Protein AF-A0A9E5RQX1-F1 (afdb_monomer)

Secondary structure (DSSP, 8-state):
-------HHHHHHHHHTTS-HHHHHHHHHHHHHHHHIIIIIIIIHHHHHHHT-HHHHHHHHHHHHHHHHHHHH-HHHHHHHHHHHHHHHHHHHHH--SHHHHHHHHHHHIIIIIHHHHHHHHHHT-

Mean predicted aligned error: 4.58 Å

Sequence (126 aa):
MQRLNLTGFEGGLSKLTLLPIWYLILAVVVGGTTEEILYRGYATERLSGFTGSYWSGSMLALIAFGLAHVPLWGWTPAFTTVISGSLLTLFYLWTGDLLPCIIAHIVTDGVGIIMPALQRRYSENR

Solvent-accessible surface area (backbone atoms only — not comparable to full-atom values): 6619 Å² total; per-residue (Å²): 139,81,79,84,78,60,65,25,51,66,48,42,50,61,58,56,44,73,51,58,67,72,56,51,52,50,47,28,50,52,46,26,43,50,50,40,46,48,36,59,66,40,36,15,56,55,37,12,68,74,68,76,30,67,67,60,9,37,50,53,25,47,51,53,55,24,58,69,34,30,76,55,29,23,66,71,55,15,51,53,49,34,54,57,48,48,54,46,48,54,50,30,74,72,67,73,49,61,65,66,44,26,54,53,41,24,51,53,43,37,57,72,52,47,47,59,27,49,53,50,56,56,63,75,72,107

pLDDT: mean 92.23, std 11.54, range [40.28, 98.81]

Structure (mmCIF, N/CA/C/O backbone):
data_AF-A0A9E5RQX1-F1
#
_entry.id   AF-A0A9E5RQX1-F1
#
loop_
_atom_site.group_PDB
_atom_site.id
_atom_site.type_symbol
_atom_site.label_atom_id
_atom_site.label_alt_id
_atom_site.label_comp_id
_atom_site.label_asym_id
_atom_site.label_entity_id
_atom_site.label_seq_id
_atom_site.pdbx_PDB_ins_code
_atom_site.Cartn_x
_atom_site.Cartn_y
_atom_site.Cartn_z
_atom_site.occupancy
_atom_site.B_iso_or_equiv
_atom_site.auth_seq_id
_atom_site.auth_comp_id
_atom_site.auth_asym_id
_atom_site.auth_atom_id
_atom_site.pdbx_PDB_model_num
ATOM 1 N N . MET A 1 1 ? 18.770 -22.685 -11.239 1.00 40.28 1 MET A N 1
ATOM 2 C CA . MET A 1 1 ? 18.006 -22.258 -10.043 1.00 40.28 1 MET A CA 1
ATOM 3 C C . MET A 1 1 ? 18.788 -21.156 -9.336 1.00 40.28 1 MET A C 1
ATOM 5 O O . MET A 1 1 ? 19.674 -21.445 -8.542 1.00 40.28 1 MET A O 1
ATOM 9 N N . GLN A 1 2 ? 18.550 -19.898 -9.715 1.00 50.59 2 GLN A N 1
ATOM 10 C CA . GLN A 1 2 ? 19.271 -18.736 -9.189 1.00 50.59 2 GLN A CA 1
ATOM 11 C C . GLN A 1 2 ? 18.576 -18.268 -7.906 1.00 50.59 2 GLN A C 1
ATOM 13 O O . GLN A 1 2 ? 17.386 -17.961 -7.916 1.00 50.59 2 GLN A O 1
ATOM 18 N N . ARG A 1 3 ? 19.315 -18.293 -6.793 1.00 43.22 3 ARG A N 1
ATOM 19 C CA . ARG A 1 3 ? 18.860 -17.870 -5.463 1.00 43.22 3 ARG A CA 1
ATOM 20 C C . ARG A 1 3 ? 18.303 -16.447 -5.551 1.00 43.22 3 ARG A C 1
ATOM 22 O O . ARG A 1 3 ? 18.952 -15.568 -6.114 1.00 43.22 3 ARG A O 1
ATOM 29 N N . LEU A 1 4 ? 17.100 -16.227 -5.030 1.00 50.19 4 LEU A N 1
ATOM 30 C CA . LEU A 1 4 ? 16.447 -14.920 -5.005 1.00 50.19 4 LEU A CA 1
ATOM 31 C C . LEU A 1 4 ? 17.207 -13.983 -4.039 1.00 50.19 4 LEU A C 1
ATOM 33 O O . LEU A 1 4 ? 16.805 -13.818 -2.896 1.00 50.19 4 LEU A O 1
ATOM 37 N N . ASN A 1 5 ? 18.315 -13.380 -4.490 1.00 49.41 5 ASN A N 1
ATOM 38 C CA . ASN A 1 5 ? 19.000 -12.261 -3.822 1.00 49.41 5 ASN A CA 1
ATOM 39 C C . ASN A 1 5 ? 18.104 -11.010 -3.890 1.00 49.41 5 ASN A C 1
ATOM 41 O O . ASN A 1 5 ? 18.320 -10.119 -4.709 1.00 49.41 5 ASN A O 1
ATOM 45 N N . LEU A 1 6 ? 17.028 -10.976 -3.103 1.00 60.94 6 LEU A N 1
ATOM 46 C CA . LEU A 1 6 ? 16.147 -9.814 -2.986 1.00 60.94 6 LEU A CA 1
ATOM 47 C C . LEU A 1 6 ? 16.803 -8.797 -2.048 1.00 60.94 6 LEU A C 1
ATOM 49 O O . LEU A 1 6 ? 16.561 -8.801 -0.846 1.00 60.94 6 LEU A O 1
ATOM 53 N N . THR A 1 7 ? 17.682 -7.951 -2.584 1.00 58.47 7 THR A N 1
ATOM 54 C CA . THR A 1 7 ? 18.273 -6.844 -1.823 1.00 58.47 7 THR A CA 1
ATOM 55 C C . THR A 1 7 ? 17.596 -5.535 -2.215 1.00 58.47 7 THR A C 1
ATOM 57 O O . THR A 1 7 ? 18.078 -4.807 -3.080 1.00 58.47 7 THR A O 1
ATOM 60 N N . GLY A 1 8 ? 16.461 -5.256 -1.572 1.00 69.94 8 GLY A N 1
ATOM 61 C CA . GLY A 1 8 ? 15.829 -3.936 -1.552 1.00 69.94 8 GLY A CA 1
ATOM 62 C C . GLY A 1 8 ? 15.093 -3.508 -2.826 1.00 69.94 8 GLY A C 1
ATOM 63 O O . GLY A 1 8 ? 14.967 -4.252 -3.800 1.00 69.94 8 GLY A O 1
ATOM 64 N N . PHE A 1 9 ? 14.602 -2.269 -2.781 1.00 79.00 9 PHE A N 1
ATOM 65 C CA . PHE A 1 9 ? 13.750 -1.629 -3.785 1.00 79.00 9 PHE A CA 1
ATOM 66 C C . PHE A 1 9 ? 14.206 -1.849 -5.231 1.00 79.00 9 PHE A C 1
ATOM 68 O O . PHE A 1 9 ? 13.432 -2.312 -6.065 1.00 79.00 9 PHE A O 1
ATOM 75 N N . GLU A 1 10 ? 15.477 -1.557 -5.520 1.00 82.06 10 GLU A N 1
ATOM 76 C CA . GLU A 1 10 ? 16.034 -1.620 -6.874 1.00 82.06 10 GLU A CA 1
ATOM 77 C C . GLU A 1 10 ? 16.030 -3.049 -7.433 1.00 82.06 10 GLU A C 1
ATOM 79 O O . GLU A 1 10 ? 15.720 -3.273 -8.606 1.00 82.06 10 GLU A O 1
ATOM 84 N N . GLY A 1 11 ? 16.309 -4.045 -6.585 1.00 80.12 11 GLY A N 1
ATOM 85 C CA . GLY A 1 11 ? 16.272 -5.457 -6.960 1.00 80.12 11 GLY A CA 1
ATOM 86 C C . GLY A 1 11 ? 14.856 -5.956 -7.260 1.00 80.12 11 GLY A C 1
ATOM 87 O O . GLY A 1 11 ? 14.666 -6.751 -8.183 1.00 80.12 11 GLY A O 1
ATOM 88 N N . GLY A 1 12 ? 13.858 -5.481 -6.511 1.00 81.00 12 GLY A N 1
ATOM 89 C CA . GLY A 1 12 ? 12.446 -5.765 -6.779 1.00 81.00 12 GLY A CA 1
ATOM 90 C C . GLY A 1 12 ? 11.971 -5.104 -8.073 1.00 81.00 12 GLY A C 1
ATOM 91 O O . GLY A 1 12 ? 11.490 -5.781 -8.985 1.00 81.00 12 GLY A O 1
ATOM 92 N N . LEU A 1 13 ? 12.181 -3.791 -8.192 1.00 86.38 13 LEU A N 1
ATOM 93 C CA . LEU A 1 13 ? 11.714 -3.004 -9.331 1.00 86.38 13 LEU A CA 1
ATOM 94 C C . LEU A 1 13 ? 12.374 -3.437 -10.648 1.00 86.38 13 LEU A C 1
ATOM 96 O O . LEU A 1 13 ? 11.686 -3.608 -11.654 1.00 86.38 13 LEU A O 1
ATOM 100 N N . SER A 1 14 ? 13.684 -3.704 -10.653 1.00 86.88 14 SER A N 1
ATOM 101 C CA . SER A 1 14 ? 14.396 -4.167 -11.856 1.00 86.88 14 SER A CA 1
ATOM 102 C C . SER A 1 14 ? 13.816 -5.465 -12.425 1.00 86.88 14 SER A C 1
ATOM 104 O O . SER A 1 14 ? 13.707 -5.595 -13.646 1.00 86.88 14 SER A O 1
ATOM 106 N N . LYS A 1 15 ? 13.356 -6.391 -11.572 1.00 86.56 15 LYS A N 1
ATOM 107 C CA . LYS A 1 15 ? 12.669 -7.617 -12.006 1.00 86.56 15 LYS A CA 1
ATOM 108 C C . LYS A 1 15 ? 11.277 -7.339 -12.559 1.00 86.56 15 LYS A C 1
ATOM 110 O O . LYS A 1 15 ? 10.907 -7.930 -13.569 1.00 86.56 15 LYS A O 1
ATOM 115 N N . LEU A 1 16 ? 10.521 -6.435 -11.936 1.00 90.19 16 LEU A N 1
ATOM 116 C CA . LEU A 1 16 ? 9.178 -6.075 -12.401 1.00 90.19 16 LEU A CA 1
ATOM 117 C C . LEU A 1 16 ? 9.210 -5.385 -13.768 1.00 90.19 16 LEU A C 1
ATOM 119 O O . LEU A 1 16 ? 8.387 -5.701 -14.622 1.00 90.19 16 LEU A O 1
ATOM 123 N N . THR A 1 17 ? 10.199 -4.523 -14.029 1.00 92.69 17 THR A N 1
ATOM 124 C CA . THR A 1 17 ? 10.318 -3.825 -15.329 1.00 92.69 17 THR A CA 1
ATOM 125 C C . THR A 1 17 ? 10.531 -4.764 -16.523 1.00 92.69 17 THR A C 1
ATOM 127 O O . THR A 1 17 ? 10.287 -4.364 -17.659 1.00 92.69 17 THR A O 1
ATOM 130 N N . LEU A 1 18 ? 10.956 -6.011 -16.281 1.00 92.12 18 LEU A N 1
ATOM 131 C CA . LEU A 1 18 ? 11.107 -7.043 -17.313 1.00 92.12 18 LEU A CA 1
ATOM 132 C C . LEU A 1 18 ? 9.770 -7.681 -17.718 1.00 92.12 18 LEU A C 1
ATOM 134 O O . LEU A 1 18 ? 9.671 -8.277 -18.791 1.00 92.12 18 LEU A O 1
ATOM 138 N N . LEU A 1 19 ? 8.743 -7.586 -16.873 1.00 94.75 19 LEU A N 1
ATOM 139 C CA . LEU A 1 19 ? 7.461 -8.244 -17.101 1.00 94.75 19 LEU A CA 1
ATOM 140 C C . LEU A 1 19 ? 6.606 -7.486 -18.131 1.00 94.75 19 LEU A C 1
ATOM 142 O O . LEU A 1 19 ? 6.760 -6.270 -18.308 1.00 94.75 19 LEU A O 1
ATOM 146 N N . PRO A 1 20 ? 5.687 -8.176 -18.834 1.00 96.12 20 PRO A N 1
ATOM 147 C CA . PRO A 1 20 ? 4.757 -7.529 -19.755 1.00 96.12 20 PRO A CA 1
ATOM 148 C C . PRO A 1 20 ? 3.877 -6.483 -19.059 1.00 96.12 20 PRO A C 1
ATOM 150 O O . PRO A 1 20 ? 3.398 -6.711 -17.951 1.00 96.12 20 PRO A O 1
ATOM 153 N N . ILE A 1 21 ? 3.589 -5.365 -19.735 1.00 96.62 21 ILE A N 1
ATOM 154 C CA . ILE A 1 21 ? 2.773 -4.274 -19.167 1.00 96.62 21 ILE A CA 1
ATOM 155 C C . ILE A 1 21 ? 1.379 -4.756 -18.747 1.00 96.62 21 ILE A C 1
ATOM 157 O O . ILE A 1 21 ? 0.906 -4.384 -17.679 1.00 96.62 21 ILE A O 1
ATOM 161 N N . TRP A 1 22 ? 0.745 -5.632 -19.534 1.00 96.75 22 TRP A N 1
ATOM 162 C CA . TRP A 1 22 ? -0.565 -6.196 -19.185 1.00 96.75 22 TRP A CA 1
ATOM 163 C C . TRP A 1 22 ? -0.532 -6.973 -17.860 1.00 96.75 22 TRP A C 1
ATOM 165 O O . TRP A 1 22 ? -1.494 -6.928 -17.098 1.00 96.75 22 TRP A O 1
ATOM 175 N N . TYR A 1 23 ? 0.584 -7.649 -17.565 1.00 97.00 23 TYR A N 1
ATOM 176 C CA . TYR A 1 23 ? 0.756 -8.396 -16.324 1.00 97.00 23 TYR A CA 1
ATOM 177 C C . TYR A 1 23 ? 0.933 -7.441 -15.145 1.00 97.00 23 TYR A C 1
ATOM 179 O O . TYR A 1 23 ? 0.337 -7.652 -14.096 1.00 97.00 23 TYR A O 1
A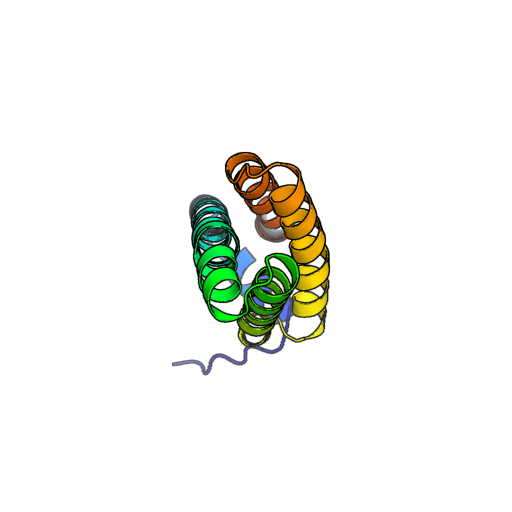TOM 187 N N . LEU A 1 24 ? 1.704 -6.364 -15.325 1.00 97.12 24 LEU A N 1
ATOM 188 C CA . LEU A 1 24 ? 1.869 -5.336 -14.296 1.00 97.12 24 LEU A CA 1
ATOM 189 C C . LEU A 1 24 ? 0.543 -4.635 -13.978 1.00 97.12 24 LEU A C 1
ATOM 191 O O . LEU A 1 24 ? 0.249 -4.430 -12.808 1.00 97.12 24 LEU A O 1
ATOM 195 N N . ILE A 1 25 ? -0.282 -4.341 -14.990 1.00 98.00 25 ILE A N 1
ATOM 196 C CA . ILE A 1 25 ? -1.640 -3.805 -14.796 1.00 98.00 25 ILE A CA 1
ATOM 197 C C . ILE A 1 25 ? -2.476 -4.765 -13.945 1.00 98.00 25 ILE A C 1
ATOM 199 O O . ILE A 1 25 ? -3.083 -4.348 -12.962 1.00 98.00 25 ILE A O 1
ATOM 203 N N . LEU A 1 26 ? -2.485 -6.055 -14.293 1.00 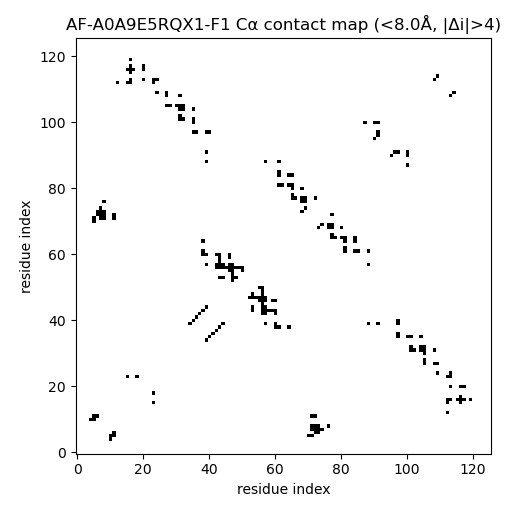98.19 26 LEU A N 1
ATOM 204 C CA . LEU A 1 26 ? -3.215 -7.052 -13.514 1.00 98.19 26 LEU A CA 1
ATOM 205 C C . LEU A 1 26 ? -2.687 -7.132 -12.074 1.00 98.19 26 LEU A C 1
ATOM 207 O O . LEU A 1 26 ? -3.482 -7.186 -11.141 1.00 98.19 26 LEU A O 1
ATOM 211 N N . ALA A 1 27 ? -1.366 -7.09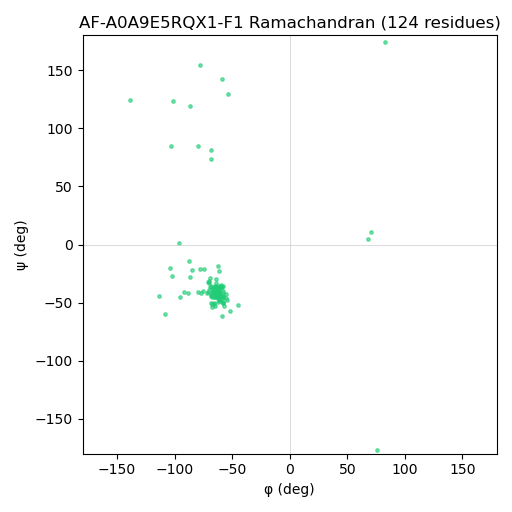8 -11.894 1.00 96.56 27 ALA A N 1
ATOM 212 C CA . ALA A 1 27 ? -0.727 -7.171 -10.587 1.00 96.56 27 ALA A CA 1
ATOM 213 C C . ALA A 1 27 ? -1.104 -5.988 -9.687 1.00 96.56 27 ALA A C 1
ATOM 215 O O . ALA A 1 27 ? -1.482 -6.225 -8.546 1.00 96.56 27 ALA A O 1
ATOM 216 N N . VAL A 1 28 ? -1.070 -4.744 -10.186 1.00 97.81 28 VAL A N 1
ATOM 217 C CA . VAL A 1 28 ? -1.443 -3.570 -9.371 1.00 97.81 28 VAL A CA 1
ATOM 218 C C . VAL A 1 28 ? -2.940 -3.536 -9.064 1.00 97.81 28 VAL A C 1
ATOM 220 O O . VAL A 1 28 ? -3.325 -3.184 -7.956 1.00 97.81 28 VAL A O 1
ATOM 223 N N . VAL A 1 29 ? -3.796 -3.959 -10.004 1.00 98.56 29 VAL A N 1
ATOM 224 C CA . VAL A 1 29 ? -5.251 -4.014 -9.786 1.00 98.56 29 VAL A CA 1
ATOM 225 C C . VAL A 1 29 ? -5.605 -5.069 -8.743 1.00 98.56 29 VAL A C 1
ATOM 227 O O . VAL A 1 29 ? -6.327 -4.779 -7.788 1.00 98.56 29 VAL A O 1
ATOM 230 N N . VAL A 1 30 ? -5.099 -6.293 -8.912 1.00 98.44 30 VAL A N 1
ATOM 231 C CA . VAL A 1 30 ? -5.371 -7.401 -7.988 1.00 98.44 30 VAL A CA 1
ATOM 232 C C . VAL A 1 30 ? -4.717 -7.145 -6.635 1.00 98.44 30 VAL A C 1
ATOM 234 O O . VAL A 1 30 ? -5.374 -7.350 -5.617 1.00 98.44 30 VAL A O 1
ATOM 237 N N . GLY A 1 31 ? -3.465 -6.680 -6.623 1.00 97.75 31 GLY A N 1
ATOM 238 C CA . GLY A 1 31 ? -2.708 -6.351 -5.417 1.00 97.75 31 GLY A CA 1
ATOM 239 C C . GLY A 1 31 ? -3.415 -5.283 -4.597 1.00 97.75 31 GLY A C 1
ATOM 240 O O . GLY A 1 31 ? -3.901 -5.595 -3.514 1.00 97.75 31 GLY A O 1
ATOM 241 N N . GLY A 1 32 ? -3.604 -4.088 -5.167 1.00 98.06 32 GLY A N 1
ATOM 242 C CA . GLY A 1 32 ? -4.285 -2.986 -4.487 1.00 98.06 32 GLY A CA 1
ATOM 243 C C . GLY A 1 32 ? -5.669 -3.389 -3.975 1.00 98.06 32 GLY A C 1
ATOM 244 O O . GLY A 1 32 ? -5.967 -3.215 -2.800 1.00 98.06 32 GLY A O 1
ATOM 245 N N . THR A 1 33 ? -6.499 -4.039 -4.800 1.00 98.75 33 THR A N 1
ATOM 246 C CA . THR A 1 33 ? -7.832 -4.498 -4.357 1.00 98.75 33 THR A CA 1
ATOM 247 C C . THR A 1 33 ? -7.754 -5.483 -3.189 1.00 98.75 33 THR A C 1
ATOM 249 O O . THR A 1 33 ? -8.487 -5.354 -2.208 1.00 98.75 33 THR A O 1
ATOM 252 N N . THR A 1 34 ? -6.878 -6.483 -3.291 1.00 98.62 34 THR A N 1
ATOM 253 C CA . THR A 1 34 ? -6.760 -7.545 -2.283 1.00 98.62 34 THR A CA 1
ATOM 254 C C . THR A 1 34 ? -6.212 -6.999 -0.973 1.00 98.62 34 THR A C 1
ATOM 256 O O . THR A 1 34 ? -6.715 -7.352 0.093 1.00 98.62 34 THR A O 1
ATOM 259 N N . GLU A 1 35 ? -5.211 -6.127 -1.038 1.00 98.44 35 GLU A N 1
ATOM 260 C CA . GLU A 1 35 ? -4.597 -5.516 0.134 1.00 98.44 35 GLU A CA 1
ATOM 261 C C . GLU A 1 35 ? -5.585 -4.617 0.877 1.00 98.44 35 GLU A C 1
ATOM 263 O O . GLU A 1 35 ? -5.716 -4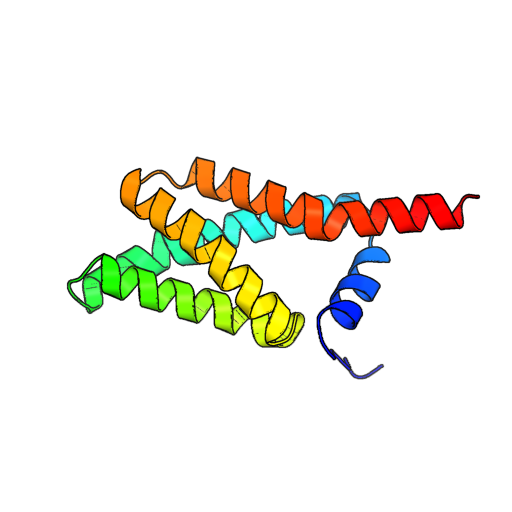.732 2.095 1.00 98.44 35 GLU A O 1
ATOM 268 N N . GLU A 1 36 ? -6.364 -3.802 0.168 1.00 98.62 36 GLU A N 1
ATOM 269 C CA . GLU A 1 36 ? -7.406 -2.987 0.796 1.00 98.62 36 GLU A CA 1
ATOM 270 C C . GLU A 1 36 ? -8.466 -3.827 1.512 1.00 98.62 36 GLU A C 1
ATOM 272 O O . GLU A 1 36 ? -8.784 -3.575 2.679 1.00 98.62 36 GLU A O 1
ATOM 277 N N . ILE A 1 37 ? -8.992 -4.857 0.841 1.00 98.69 37 ILE A N 1
ATOM 278 C CA . ILE A 1 37 ? -9.978 -5.770 1.432 1.00 98.69 37 ILE A CA 1
ATOM 279 C C . ILE A 1 37 ? -9.389 -6.460 2.661 1.00 98.69 37 ILE A C 1
ATOM 281 O O . ILE A 1 37 ? -10.040 -6.527 3.704 1.00 98.69 37 ILE A O 1
ATOM 285 N N . LEU A 1 38 ? -8.155 -6.953 2.562 1.00 98.62 38 LEU A N 1
ATOM 286 C CA . LEU A 1 38 ? -7.517 -7.702 3.636 1.00 98.62 38 LEU A CA 1
ATOM 287 C C . LEU A 1 38 ? -7.205 -6.820 4.845 1.00 98.62 38 LEU A C 1
ATOM 289 O O . LEU A 1 38 ? -7.541 -7.196 5.967 1.00 98.62 38 LEU A O 1
ATOM 293 N N . TYR A 1 39 ? -6.561 -5.672 4.643 1.00 98.56 39 TYR A N 1
ATOM 294 C CA . TYR A 1 39 ? -6.031 -4.873 5.745 1.00 98.56 39 TYR A CA 1
ATOM 295 C C . TYR A 1 39 ? -7.051 -3.882 6.305 1.00 98.56 39 TYR A C 1
ATOM 297 O O . TYR A 1 39 ? -7.165 -3.777 7.524 1.00 98.56 39 TYR A O 1
ATOM 305 N N . ARG A 1 40 ? -7.828 -3.197 5.459 1.00 97.81 40 ARG A N 1
ATOM 306 C CA . ARG A 1 40 ? -8.822 -2.207 5.916 1.00 97.81 40 ARG A CA 1
ATOM 307 C C . ARG A 1 40 ? -10.210 -2.798 6.054 1.00 97.81 40 ARG A C 1
ATOM 309 O O . ARG A 1 40 ? -10.835 -2.593 7.084 1.00 97.81 40 ARG A O 1
ATOM 316 N N . GLY A 1 41 ? -10.661 -3.571 5.069 1.00 96.75 41 GLY A N 1
ATOM 317 C CA . GLY A 1 41 ? -11.995 -4.174 5.114 1.00 96.75 41 GLY A CA 1
ATOM 318 C C . GLY A 1 41 ? -12.131 -5.278 6.167 1.00 96.75 41 GLY A C 1
ATOM 319 O O . GLY A 1 41 ? -13.163 -5.387 6.821 1.00 96.75 41 GLY A O 1
ATOM 320 N N . TYR A 1 42 ? -11.098 -6.107 6.338 1.00 98.25 42 TYR A N 1
ATOM 321 C CA . TYR A 1 42 ? -11.149 -7.261 7.237 1.00 98.25 42 TYR A CA 1
ATOM 322 C C . TYR A 1 42 ? -10.299 -7.081 8.499 1.00 98.25 42 TYR A C 1
ATOM 324 O O . TYR A 1 42 ? -10.830 -7.140 9.608 1.00 98.25 42 TYR A O 1
ATOM 332 N N . ALA A 1 43 ? -8.983 -6.882 8.373 1.00 98.38 43 ALA A N 1
ATOM 333 C CA . ALA A 1 43 ? -8.088 -6.908 9.530 1.00 98.38 43 ALA A CA 1
ATOM 334 C C . ALA A 1 43 ? -8.399 -5.792 10.534 1.00 98.38 43 ALA A C 1
ATOM 336 O O . ALA A 1 43 ? -8.468 -6.090 11.726 1.00 98.38 43 ALA A O 1
ATOM 337 N N . THR A 1 44 ? -8.647 -4.560 10.074 1.00 97.94 44 THR A N 1
ATOM 338 C CA . THR A 1 44 ? -9.096 -3.456 10.937 1.00 97.94 44 THR A CA 1
ATOM 339 C C . THR A 1 44 ? -10.308 -3.868 11.767 1.00 97.94 44 THR A C 1
ATOM 341 O O . THR A 1 44 ? -10.211 -3.894 12.988 1.00 97.94 44 THR A O 1
ATOM 344 N N . GLU A 1 45 ? -11.401 -4.306 11.139 1.00 95.44 45 GLU A N 1
ATOM 345 C CA . GLU A 1 45 ? -12.635 -4.692 11.839 1.00 95.44 45 GLU A CA 1
ATOM 346 C C . GLU A 1 45 ? -12.415 -5.809 12.870 1.00 95.44 45 GLU A C 1
ATOM 348 O O . GLU A 1 45 ? -12.858 -5.734 14.021 1.00 95.44 45 GLU A O 1
ATOM 353 N N . ARG A 1 46 ? -11.677 -6.858 12.491 1.00 98.19 46 ARG A N 1
ATOM 354 C CA . ARG A 1 46 ? -11.426 -8.008 13.375 1.00 98.19 46 ARG A CA 1
ATOM 355 C C . ARG A 1 46 ? -10.531 -7.646 14.554 1.00 98.19 46 ARG A C 1
ATOM 357 O O . ARG A 1 46 ? -10.816 -8.046 15.684 1.00 98.19 46 ARG A O 1
ATOM 364 N N . LEU A 1 47 ? -9.462 -6.894 14.310 1.00 98.44 47 LEU A N 1
ATOM 365 C CA . LEU A 1 47 ? -8.537 -6.461 15.356 1.00 98.44 47 LEU A CA 1
ATOM 366 C C . LEU A 1 47 ? -9.183 -5.412 16.261 1.00 98.44 47 LEU A C 1
ATOM 368 O O . LEU A 1 47 ? -8.927 -5.400 17.464 1.00 98.44 47 LEU A O 1
ATOM 372 N N . SER A 1 48 ? -10.065 -4.571 15.730 1.00 97.75 48 SER A N 1
ATOM 373 C CA . SER A 1 48 ? -10.852 -3.629 16.522 1.00 97.75 48 SER A CA 1
ATOM 374 C C . SER A 1 48 ? -11.843 -4.343 17.432 1.00 97.75 48 SER A C 1
ATOM 376 O O . SER A 1 48 ? -11.922 -3.998 18.608 1.00 97.75 48 SER A O 1
ATOM 378 N N . GLY A 1 49 ? -12.506 -5.399 16.950 1.00 97.62 49 GLY A N 1
ATOM 379 C CA . GLY A 1 49 ? -13.339 -6.262 17.794 1.00 97.62 49 GLY A CA 1
ATOM 380 C C . GLY A 1 49 ? -12.556 -6.942 18.924 1.00 97.62 49 GLY A C 1
ATOM 381 O O . GLY A 1 49 ? -13.063 -7.065 20.034 1.00 97.62 49 GLY A O 1
ATOM 382 N N . PHE A 1 50 ? -11.304 -7.337 18.671 1.00 97.12 50 PHE A N 1
ATOM 383 C CA . PHE A 1 50 ? -10.434 -7.945 19.685 1.00 97.12 50 PHE A CA 1
ATOM 384 C C . PHE A 1 50 ? -9.880 -6.931 20.699 1.00 97.12 50 PHE A C 1
ATOM 386 O O . PHE A 1 50 ? -9.793 -7.221 21.888 1.00 97.12 50 PHE A O 1
ATOM 393 N N . THR A 1 51 ? -9.492 -5.740 20.240 1.00 97.75 51 THR A N 1
ATOM 394 C CA . THR A 1 51 ? -8.871 -4.701 21.082 1.00 97.75 51 THR A CA 1
ATOM 395 C C . THR A 1 51 ? -9.882 -3.781 21.766 1.00 97.75 51 THR A C 1
ATOM 397 O O . THR A 1 51 ? -9.504 -3.024 22.657 1.00 97.75 51 THR A O 1
ATOM 400 N N . GLY A 1 52 ? -11.147 -3.798 21.336 1.00 97.12 52 GLY A N 1
ATOM 401 C CA . GLY A 1 52 ? -12.183 -2.868 21.789 1.00 97.12 52 GLY A CA 1
ATOM 402 C C . GLY A 1 52 ? -11.994 -1.429 21.293 1.00 97.12 52 GLY A C 1
ATOM 403 O O . GLY A 1 52 ? -12.672 -0.528 21.779 1.00 97.12 52 GLY A O 1
ATOM 404 N N . SER A 1 53 ? -11.072 -1.184 20.353 1.00 97.25 53 SER A N 1
ATOM 405 C CA . SER A 1 53 ? -10.744 0.155 19.855 1.00 97.25 53 SER A CA 1
ATOM 406 C C . SER A 1 53 ? -10.544 0.154 18.345 1.00 97.25 53 SER A C 1
ATOM 408 O O . SER A 1 53 ? -9.692 -0.557 17.801 1.00 97.25 53 SER A O 1
ATOM 410 N N . TYR A 1 54 ? -11.303 1.010 17.660 1.00 94.94 54 TYR A N 1
ATOM 411 C CA . TYR A 1 54 ? -11.205 1.147 16.210 1.00 94.94 54 TYR A CA 1
ATOM 412 C C . TYR A 1 54 ? -9.820 1.662 15.779 1.00 94.94 54 TYR A C 1
ATOM 414 O O . TYR A 1 54 ? -9.203 1.136 14.854 1.00 94.94 54 TYR A O 1
ATOM 422 N N . TRP A 1 55 ? -9.253 2.590 16.555 1.00 96.88 55 TRP A N 1
ATOM 423 C CA . TRP A 1 55 ? -7.900 3.114 16.354 1.00 96.88 55 TRP A CA 1
ATOM 424 C C . TRP A 1 55 ? -6.809 2.066 16.580 1.00 96.88 55 TRP A C 1
ATOM 426 O O . TRP A 1 55 ? -5.897 1.940 15.763 1.00 96.88 55 TRP A O 1
ATOM 436 N N . SER A 1 56 ? -6.905 1.287 17.661 1.00 97.88 56 SER A N 1
ATOM 437 C CA . SER A 1 56 ? -5.890 0.277 17.986 1.00 97.88 56 SER A CA 1
ATOM 438 C C . SER A 1 56 ? -5.887 -0.861 16.966 1.00 97.88 56 SER A C 1
ATOM 440 O O . SER A 1 56 ? -4.819 -1.261 16.507 1.00 97.88 56 SER A O 1
ATOM 442 N N . GLY A 1 57 ? -7.066 -1.349 16.562 1.00 98.31 57 GLY A N 1
ATOM 443 C CA . GLY A 1 57 ? -7.177 -2.377 15.524 1.00 98.31 57 GLY A CA 1
ATOM 444 C C . GLY A 1 57 ? -6.622 -1.919 14.175 1.00 98.31 57 GLY A C 1
ATOM 445 O O . GLY A 1 57 ? -5.825 -2.632 13.566 1.00 98.31 57 GLY A O 1
ATOM 446 N N . SER A 1 58 ? -6.943 -0.687 13.769 1.00 98.12 58 SER A N 1
ATOM 447 C CA . SER A 1 58 ? -6.413 -0.073 12.542 1.00 98.12 58 SER A CA 1
ATOM 448 C C . SER A 1 58 ? -4.894 0.090 12.565 1.00 98.12 58 SER A C 1
ATOM 450 O O . SER A 1 58 ? -4.224 -0.172 11.568 1.00 98.12 58 SER A O 1
ATOM 452 N N . MET A 1 59 ? -4.330 0.495 13.708 1.00 98.38 59 MET A N 1
ATOM 453 C CA . MET A 1 59 ? -2.880 0.624 13.880 1.00 98.38 59 MET A CA 1
ATOM 454 C C . MET A 1 59 ? -2.183 -0.736 13.746 1.00 98.38 59 MET A C 1
ATOM 456 O O . MET A 1 59 ? -1.168 -0.847 13.064 1.00 98.38 59 MET A O 1
ATOM 460 N N . LEU A 1 60 ? -2.738 -1.788 14.354 1.00 98.50 60 LEU A N 1
ATOM 461 C CA . LEU A 1 60 ? -2.190 -3.141 14.235 1.00 98.50 60 LEU A CA 1
ATOM 462 C C . LEU A 1 60 ? -2.257 -3.660 12.792 1.00 98.50 60 LEU A C 1
ATOM 464 O O . LEU A 1 60 ? -1.277 -4.228 12.308 1.00 98.50 60 LEU A O 1
ATOM 468 N N . ALA A 1 61 ? -3.371 -3.424 12.091 1.00 98.50 61 ALA A N 1
ATOM 469 C CA . ALA A 1 61 ? -3.507 -3.767 10.677 1.00 98.50 61 ALA A CA 1
ATOM 470 C C . ALA A 1 61 ? -2.470 -3.031 9.809 1.00 98.50 61 ALA A C 1
ATOM 472 O O . ALA A 1 61 ? -1.821 -3.651 8.968 1.00 98.50 61 ALA A O 1
ATOM 473 N N . LEU A 1 62 ? -2.251 -1.737 10.062 1.00 98.50 62 LEU A N 1
ATOM 474 C CA . LEU A 1 62 ? -1.254 -0.920 9.367 1.00 98.50 62 LEU A CA 1
ATOM 475 C C . LEU A 1 62 ? 0.186 -1.400 9.619 1.00 98.50 62 LEU A C 1
ATOM 477 O O . LEU A 1 62 ? 0.989 -1.457 8.687 1.00 98.50 62 LEU A O 1
ATOM 481 N N . ILE A 1 63 ? 0.522 -1.773 10.858 1.00 98.19 63 ILE A N 1
ATOM 482 C CA . ILE A 1 63 ? 1.839 -2.341 11.186 1.00 98.19 63 ILE A CA 1
ATOM 483 C C . ILE A 1 63 ? 2.041 -3.660 10.434 1.00 98.19 63 ILE A C 1
ATOM 485 O O . ILE A 1 63 ? 3.087 -3.862 9.817 1.00 98.19 63 ILE A O 1
ATOM 489 N N . ALA A 1 64 ? 1.037 -4.542 10.437 1.00 98.25 64 ALA A N 1
ATOM 490 C CA . ALA A 1 64 ? 1.097 -5.808 9.710 1.00 98.25 64 ALA A CA 1
ATOM 491 C C . ALA A 1 64 ? 1.253 -5.598 8.193 1.00 98.25 64 ALA A C 1
ATOM 493 O O . ALA A 1 64 ? 2.053 -6.290 7.562 1.00 98.25 64 ALA A O 1
ATOM 494 N N . PHE A 1 65 ? 0.544 -4.618 7.625 1.00 98.00 65 PHE A N 1
ATOM 495 C CA . PHE A 1 65 ? 0.671 -4.204 6.226 1.00 98.00 65 PHE A CA 1
ATOM 496 C C . PHE A 1 65 ? 2.102 -3.761 5.891 1.00 98.00 65 PHE A C 1
ATOM 498 O O . PHE A 1 65 ? 2.712 -4.283 4.958 1.00 98.00 65 PHE A O 1
ATOM 505 N N . GLY A 1 66 ? 2.685 -2.869 6.697 1.00 96.88 66 GLY A N 1
ATOM 506 C CA . GLY A 1 66 ? 4.065 -2.413 6.510 1.00 96.88 66 GLY A CA 1
ATOM 507 C C . GLY A 1 66 ? 5.095 -3.538 6.617 1.00 96.88 66 GLY A C 1
ATOM 508 O O . GLY A 1 66 ? 5.999 -3.643 5.790 1.00 96.88 66 GLY A O 1
ATOM 509 N N . LEU A 1 67 ? 4.946 -4.425 7.604 1.00 96.50 67 LEU A N 1
ATOM 510 C CA . LEU A 1 67 ? 5.852 -5.562 7.789 1.00 96.50 67 LEU A CA 1
ATOM 511 C C . LEU A 1 67 ? 5.786 -6.560 6.627 1.00 96.50 67 LEU A C 1
ATOM 513 O O . LEU A 1 67 ? 6.824 -7.097 6.239 1.00 96.50 67 LEU A O 1
ATOM 517 N N . ALA A 1 68 ? 4.607 -6.769 6.032 1.00 95.75 68 ALA A N 1
ATOM 518 C CA . ALA A 1 68 ? 4.447 -7.630 4.859 1.00 95.75 68 ALA A CA 1
ATOM 519 C C . ALA A 1 68 ? 5.244 -7.135 3.636 1.00 95.75 68 ALA A C 1
ATOM 521 O O . ALA A 1 68 ? 5.620 -7.935 2.781 1.00 95.75 68 ALA A O 1
ATOM 522 N N . HIS A 1 69 ? 5.571 -5.840 3.5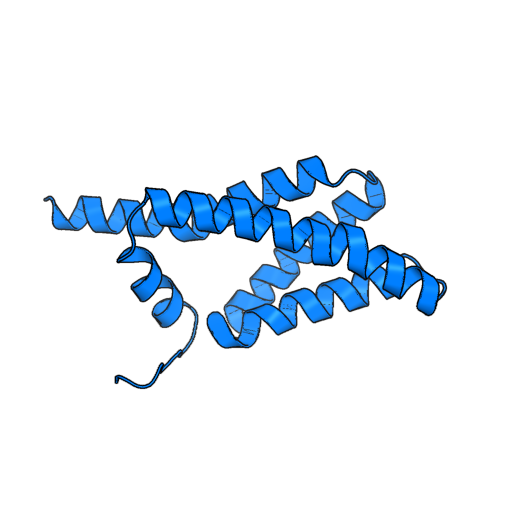85 1.00 92.88 69 HIS A N 1
ATOM 523 C CA . HIS A 1 69 ? 6.332 -5.230 2.495 1.00 92.88 69 HIS A CA 1
ATOM 524 C C . HIS A 1 69 ? 7.855 -5.356 2.653 1.00 92.88 69 HIS A C 1
ATOM 526 O O . HIS A 1 69 ? 8.587 -5.302 1.661 1.00 92.88 69 HIS A O 1
ATOM 532 N N . VAL A 1 70 ? 8.357 -5.568 3.873 1.00 91.81 70 VAL A N 1
ATOM 533 C CA . VAL A 1 70 ? 9.803 -5.614 4.156 1.00 91.81 70 VAL A CA 1
ATOM 534 C C . VAL A 1 70 ? 10.548 -6.693 3.351 1.00 91.81 70 VAL A C 1
ATOM 536 O O . VAL A 1 70 ? 11.602 -6.365 2.804 1.00 91.81 70 VAL A O 1
ATOM 539 N N . PRO A 1 71 ? 10.061 -7.946 3.214 1.00 87.94 71 PRO A N 1
ATOM 540 C CA . PRO A 1 71 ? 10.815 -8.996 2.522 1.00 87.94 71 PRO A CA 1
ATOM 541 C C . PRO A 1 71 ? 11.061 -8.722 1.034 1.00 87.94 71 PRO A C 1
ATOM 543 O O . PRO A 1 71 ? 12.087 -9.142 0.499 1.00 87.94 71 PRO A O 1
ATOM 546 N N . LEU A 1 72 ? 10.124 -8.045 0.361 1.00 82.94 72 LEU A N 1
ATOM 547 C CA . LEU A 1 72 ? 10.210 -7.788 -1.078 1.00 82.94 72 LEU A CA 1
ATOM 548 C C . LEU A 1 72 ? 10.884 -6.449 -1.385 1.00 82.94 72 LEU A C 1
ATOM 550 O O . LEU A 1 72 ? 11.697 -6.367 -2.305 1.00 82.94 72 LEU A O 1
ATOM 554 N N . TRP A 1 73 ? 10.560 -5.413 -0.612 1.00 85.69 73 TRP A N 1
ATOM 555 C CA . TRP A 1 73 ? 10.964 -4.039 -0.910 1.00 85.69 73 TRP A CA 1
ATOM 556 C C . TRP A 1 73 ? 12.115 -3.535 -0.031 1.00 85.69 73 TRP A C 1
ATOM 558 O O . TRP A 1 73 ? 12.833 -2.610 -0.411 1.00 85.69 73 TRP A O 1
ATOM 568 N N . GLY A 1 74 ? 12.344 -4.157 1.124 1.00 89.25 74 GLY A N 1
ATOM 569 C CA . GLY A 1 74 ? 13.257 -3.668 2.155 1.00 89.25 74 GLY A CA 1
ATOM 570 C C . GLY A 1 74 ? 12.616 -2.616 3.066 1.00 89.25 74 GLY A C 1
ATOM 571 O O . GLY A 1 74 ? 11.491 -2.170 2.855 1.00 89.25 74 GLY A O 1
ATOM 572 N N . TRP A 1 75 ? 13.350 -2.210 4.103 1.00 89.38 75 TRP A N 1
ATOM 573 C CA . TRP A 1 75 ? 12.831 -1.340 5.165 1.00 89.38 75 TRP A CA 1
ATOM 574 C C . TRP A 1 75 ? 12.458 0.067 4.695 1.00 89.38 75 TRP A C 1
ATOM 576 O O . TRP A 1 75 ? 11.420 0.586 5.097 1.00 89.38 75 TRP A O 1
ATOM 586 N N . THR A 1 76 ? 13.278 0.690 3.845 1.00 89.12 76 THR A N 1
ATOM 587 C CA . THR A 1 76 ? 13.048 2.079 3.421 1.00 89.12 76 THR A CA 1
ATOM 588 C C . THR A 1 76 ? 11.767 2.232 2.594 1.00 89.12 76 THR A C 1
ATOM 590 O O . THR A 1 76 ? 10.945 3.067 2.968 1.00 89.12 76 THR A O 1
ATOM 593 N N . PRO A 1 77 ? 11.508 1.431 1.540 1.00 88.25 77 PRO A N 1
ATOM 594 C CA . PRO A 1 77 ? 10.234 1.538 0.831 1.00 88.25 77 PRO A CA 1
ATOM 595 C C . PRO A 1 77 ? 9.054 1.027 1.656 1.00 88.25 77 PRO A C 1
ATOM 597 O O . PRO A 1 77 ? 7.976 1.604 1.577 1.00 88.25 77 PRO A O 1
ATOM 600 N N . ALA A 1 78 ? 9.249 0.009 2.505 1.00 91.94 78 ALA A N 1
ATOM 601 C CA . ALA A 1 78 ? 8.196 -0.426 3.423 1.00 91.94 78 ALA A CA 1
ATOM 602 C C . ALA A 1 78 ? 7.751 0.719 4.350 1.00 91.94 78 ALA A C 1
ATOM 604 O O . ALA A 1 78 ? 6.563 0.876 4.614 1.00 91.94 78 ALA A O 1
ATOM 605 N N . PHE A 1 79 ? 8.676 1.579 4.787 1.00 92.75 79 PHE A N 1
ATOM 606 C CA . PHE A 1 79 ? 8.331 2.773 5.554 1.00 92.75 79 PHE A CA 1
ATOM 607 C C . PHE A 1 79 ? 7.502 3.773 4.736 1.00 92.75 79 PHE A C 1
ATOM 609 O O . PHE A 1 79 ? 6.502 4.285 5.237 1.00 92.75 79 PHE A O 1
ATOM 616 N N . THR A 1 80 ? 7.843 4.014 3.465 1.00 91.44 80 THR A N 1
ATOM 617 C CA . THR A 1 80 ? 7.015 4.872 2.597 1.00 91.44 80 THR A CA 1
ATOM 618 C C . THR A 1 80 ? 5.628 4.277 2.346 1.00 91.44 80 THR A C 1
ATOM 620 O O . THR A 1 80 ? 4.645 5.016 2.343 1.00 91.44 80 THR A O 1
ATOM 623 N N . THR A 1 81 ? 5.530 2.949 2.240 1.00 93.62 81 THR A N 1
ATOM 624 C CA . THR A 1 81 ? 4.261 2.214 2.159 1.00 93.62 81 THR A CA 1
ATOM 625 C C . THR A 1 81 ? 3.429 2.372 3.432 1.00 93.62 81 THR A C 1
ATOM 627 O O . THR A 1 81 ? 2.213 2.515 3.361 1.00 93.62 81 THR A O 1
ATOM 630 N N . VAL A 1 82 ? 4.052 2.417 4.614 1.00 96.38 82 VAL A N 1
ATOM 631 C CA . VAL A 1 82 ? 3.335 2.726 5.862 1.00 96.38 82 VAL A CA 1
ATOM 632 C C . VAL A 1 82 ? 2.807 4.161 5.857 1.00 96.38 82 VAL A C 1
ATOM 634 O O . VAL A 1 82 ? 1.700 4.386 6.337 1.00 96.38 82 VAL A O 1
ATOM 637 N N . ILE A 1 83 ? 3.535 5.133 5.297 1.00 96.81 83 ILE A N 1
ATOM 638 C CA . ILE A 1 83 ? 3.057 6.524 5.203 1.00 96.81 83 ILE A CA 1
ATOM 639 C C . ILE A 1 83 ? 1.822 6.616 4.297 1.00 96.81 83 ILE A C 1
ATOM 641 O O . ILE A 1 83 ? 0.789 7.126 4.736 1.00 96.81 83 ILE A O 1
ATOM 645 N N . SER A 1 84 ? 1.887 6.095 3.066 1.00 96.06 84 SER A N 1
ATOM 646 C CA . SER A 1 84 ? 0.719 6.070 2.167 1.00 96.06 84 SER A CA 1
ATOM 647 C C . SER A 1 84 ? -0.421 5.248 2.770 1.00 96.06 84 SER A C 1
ATOM 649 O O . SER A 1 84 ? -1.580 5.668 2.761 1.00 96.06 84 SER A O 1
ATOM 651 N N . GLY A 1 85 ? -0.078 4.123 3.397 1.00 97.44 85 GLY A N 1
ATOM 652 C CA . GLY A 1 85 ? -1.012 3.261 4.093 1.00 97.44 85 GLY A CA 1
ATOM 653 C C . GLY A 1 85 ? -1.717 3.958 5.258 1.00 97.44 85 GLY A C 1
ATOM 654 O O . GLY A 1 85 ? -2.908 3.748 5.470 1.00 97.44 85 GLY A O 1
ATOM 655 N N . SER A 1 86 ? -1.020 4.836 5.978 1.00 98.19 86 SER A N 1
ATOM 656 C CA . SER A 1 86 ? -1.597 5.635 7.062 1.00 98.19 86 SER A CA 1
ATOM 657 C C . SER A 1 86 ? -2.634 6.616 6.529 1.00 98.19 86 SER A C 1
ATOM 659 O O . SER A 1 86 ? -3.708 6.728 7.109 1.00 98.19 86 SER A O 1
ATOM 661 N N . LEU A 1 87 ? -2.346 7.293 5.411 1.00 98.25 87 LEU A N 1
ATOM 662 C CA . LEU A 1 87 ? -3.275 8.245 4.793 1.00 98.25 87 LEU A CA 1
ATOM 663 C C . LEU A 1 87 ? -4.574 7.564 4.362 1.00 98.25 87 LEU A C 1
ATOM 665 O O . LEU A 1 87 ? -5.658 8.046 4.687 1.00 98.25 87 LEU A O 1
ATOM 669 N N . LEU A 1 88 ? -4.468 6.423 3.683 1.00 98.31 88 LEU A N 1
ATOM 670 C CA . LEU A 1 88 ? -5.641 5.660 3.263 1.00 98.31 88 LEU A CA 1
ATOM 671 C C . LEU A 1 88 ? -6.389 5.048 4.454 1.00 98.31 88 LEU A C 1
ATOM 673 O O . LEU A 1 88 ? -7.615 5.027 4.450 1.00 98.31 88 LEU A O 1
ATOM 677 N N . THR A 1 89 ? -5.687 4.614 5.506 1.00 98.31 89 THR A N 1
ATOM 678 C CA . THR A 1 89 ? -6.341 4.174 6.745 1.00 98.31 89 THR A CA 1
ATOM 679 C C . THR A 1 89 ? -7.113 5.328 7.376 1.00 98.31 89 THR A C 1
ATOM 681 O O . THR A 1 89 ? -8.295 5.168 7.637 1.00 98.31 89 THR A O 1
ATOM 684 N N . LEU A 1 90 ? -6.516 6.511 7.552 1.00 98.25 90 LEU A N 1
ATOM 685 C CA . LEU A 1 90 ? -7.222 7.682 8.089 1.00 98.25 90 LEU A CA 1
ATOM 686 C C . LEU A 1 90 ? -8.448 8.054 7.245 1.00 98.25 90 LEU A C 1
ATOM 688 O O . LEU A 1 90 ? -9.509 8.333 7.801 1.00 98.25 90 LEU A O 1
ATOM 692 N N . PHE A 1 91 ? -8.321 8.012 5.917 1.00 98.25 91 PHE A N 1
ATOM 693 C CA . PHE A 1 91 ? -9.441 8.244 5.007 1.00 98.25 91 PHE A CA 1
ATOM 694 C C . PHE A 1 91 ? -10.552 7.199 5.183 1.00 98.25 91 PHE A C 1
ATOM 696 O O . PHE A 1 91 ? -11.728 7.558 5.265 1.00 98.25 91 PHE A O 1
ATOM 703 N N . TYR A 1 92 ? -10.193 5.919 5.297 1.00 98.06 92 TYR A N 1
ATOM 704 C CA . TYR A 1 92 ? -11.143 4.840 5.552 1.00 98.06 92 TYR A CA 1
ATOM 705 C C . TYR A 1 92 ? -11.851 5.008 6.901 1.00 98.06 92 TYR A C 1
ATOM 707 O O . TYR A 1 92 ? -13.069 4.894 6.964 1.00 98.06 92 TYR A O 1
ATOM 715 N N . LEU A 1 93 ? -11.128 5.357 7.971 1.00 96.81 93 LEU A N 1
ATOM 716 C CA . LEU A 1 93 ? -11.738 5.603 9.285 1.00 96.81 93 LEU A CA 1
ATOM 717 C C . LEU A 1 93 ? -12.682 6.810 9.274 1.00 96.81 93 LEU A C 1
ATOM 719 O O . LEU A 1 93 ? -13.636 6.843 10.047 1.00 96.81 93 LEU A O 1
ATOM 723 N N . TRP A 1 94 ? -12.418 7.796 8.416 1.00 97.56 94 TRP A N 1
ATOM 724 C CA . TRP A 1 94 ? -13.271 8.971 8.268 1.00 97.56 94 TRP A CA 1
ATOM 725 C C . TRP A 1 94 ? -14.540 8.688 7.454 1.00 97.56 94 TRP A C 1
ATOM 727 O O . TRP A 1 94 ? -15.613 9.171 7.810 1.00 97.56 94 TRP A O 1
ATOM 737 N N . THR A 1 95 ? -14.426 7.926 6.366 1.00 96.94 95 THR A N 1
ATOM 738 C CA . THR A 1 95 ? -15.513 7.764 5.38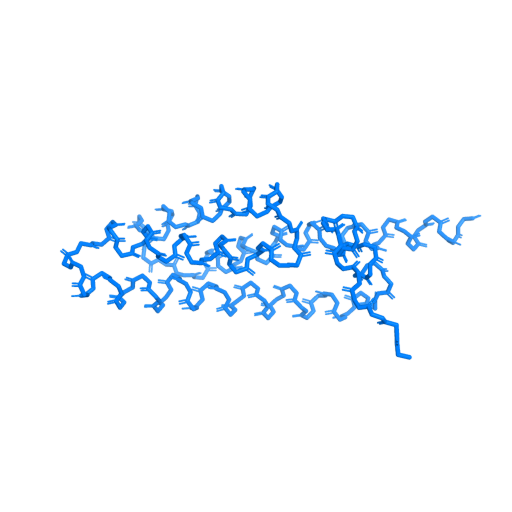4 1.00 96.94 95 THR A CA 1
ATOM 739 C C . THR A 1 95 ? -16.271 6.447 5.503 1.00 96.94 95 THR A C 1
ATOM 741 O O . THR A 1 95 ? -17.432 6.378 5.110 1.00 96.94 95 THR A O 1
ATOM 744 N N . GLY A 1 96 ? -15.627 5.398 6.017 1.00 95.44 96 GLY A N 1
ATOM 745 C CA . GLY A 1 96 ? -16.126 4.024 5.986 1.00 95.44 96 GLY A CA 1
ATOM 746 C C . GLY A 1 96 ? -16.173 3.403 4.585 1.00 95.44 96 GLY A C 1
ATOM 747 O O . GLY A 1 96 ? -16.658 2.281 4.447 1.00 95.44 96 GLY A O 1
ATOM 748 N N . ASP A 1 97 ? -15.686 4.096 3.549 1.00 97.50 97 ASP A N 1
ATOM 749 C CA . ASP A 1 97 ? -15.756 3.631 2.164 1.00 97.50 97 ASP A CA 1
ATOM 750 C C . ASP A 1 97 ? -14.416 3.041 1.713 1.00 97.50 97 ASP A C 1
ATOM 752 O O . ASP A 1 97 ? -13.364 3.683 1.770 1.00 97.50 97 ASP A O 1
ATOM 756 N N . LEU A 1 98 ? -14.461 1.791 1.258 1.00 97.94 98 LEU A N 1
ATOM 757 C CA . LEU A 1 98 ? -13.287 1.050 0.817 1.00 97.94 98 LEU A CA 1
ATOM 758 C C . LEU A 1 98 ? -12.957 1.303 -0.659 1.00 97.94 98 LEU A C 1
ATOM 760 O O . LEU A 1 98 ? -11.793 1.214 -1.052 1.00 97.94 98 LEU A O 1
ATOM 764 N N . LEU A 1 99 ? -13.952 1.625 -1.492 1.00 98.50 99 LEU A N 1
ATOM 765 C CA . LEU A 1 99 ? -13.750 1.741 -2.937 1.00 98.50 99 LEU A CA 1
ATOM 766 C C . LEU A 1 99 ? -12.791 2.888 -3.312 1.00 98.50 99 LEU A C 1
ATOM 768 O O . LEU A 1 99 ? -11.890 2.649 -4.122 1.00 98.50 99 LEU A O 1
ATOM 772 N N . PRO A 1 100 ? -12.889 4.099 -2.725 1.00 98.25 100 PRO A N 1
ATOM 773 C CA . PRO A 1 100 ? -11.912 5.153 -2.978 1.00 98.25 100 PRO A CA 1
ATOM 774 C C . PRO A 1 100 ? -10.495 4.759 -2.545 1.00 98.25 100 PRO A C 1
ATOM 776 O O . PRO A 1 100 ? -9.540 5.099 -3.242 1.00 98.25 100 PRO A O 1
ATOM 779 N N . CYS A 1 101 ? -10.346 4.002 -1.451 1.00 98.44 101 CYS A N 1
ATOM 780 C CA . CYS A 1 101 ? -9.045 3.492 -1.012 1.00 98.44 101 CYS A CA 1
ATOM 781 C C . CYS A 1 101 ? -8.449 2.514 -2.031 1.00 98.44 101 CYS A C 1
ATOM 783 O O . CYS A 1 101 ? -7.276 2.645 -2.376 1.00 98.44 101 CYS A O 1
ATOM 785 N N . ILE A 1 102 ? -9.265 1.599 -2.573 1.00 98.81 102 ILE A N 1
ATOM 786 C CA . ILE A 1 102 ? -8.862 0.658 -3.634 1.00 98.81 102 ILE A CA 1
ATOM 787 C C . ILE A 1 102 ? -8.365 1.418 -4.856 1.00 98.81 102 ILE A C 1
ATOM 789 O O . ILE A 1 102 ? -7.265 1.159 -5.342 1.00 98.81 102 ILE A O 1
ATOM 793 N N . ILE A 1 103 ? -9.141 2.391 -5.332 1.00 98.62 103 ILE A N 1
ATOM 794 C CA . ILE A 1 103 ? -8.768 3.180 -6.509 1.00 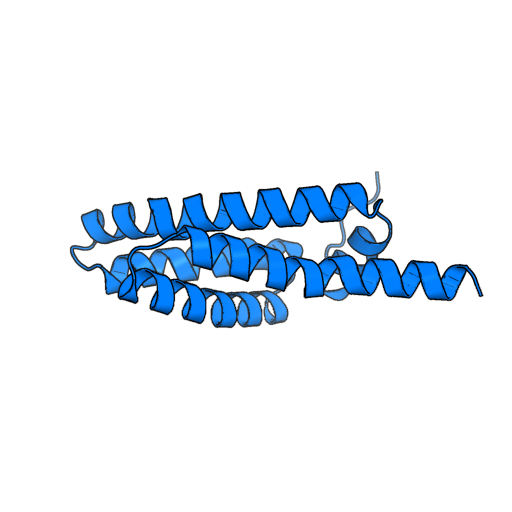98.62 103 ILE A CA 1
ATOM 795 C C . ILE A 1 103 ? -7.462 3.942 -6.247 1.00 98.62 103 ILE A C 1
ATOM 797 O O . ILE A 1 103 ? -6.551 3.894 -7.073 1.00 98.62 103 ILE A O 1
ATOM 801 N N . ALA A 1 104 ? -7.342 4.611 -5.098 1.00 98.19 104 ALA A N 1
ATOM 802 C CA . ALA A 1 104 ? -6.150 5.377 -4.746 1.00 98.19 104 ALA A CA 1
ATOM 803 C C . ALA A 1 104 ? -4.895 4.495 -4.631 1.00 98.19 104 ALA A C 1
ATOM 805 O O . ALA A 1 104 ? -3.823 4.893 -5.097 1.00 98.19 104 ALA A O 1
ATOM 806 N N . HIS A 1 105 ? -5.024 3.293 -4.067 1.00 98.44 105 HIS A N 1
ATOM 807 C CA . HIS A 1 105 ? -3.927 2.335 -3.967 1.00 98.44 105 HIS A CA 1
ATOM 808 C C . HIS A 1 105 ? -3.489 1.847 -5.354 1.00 98.44 105 HIS A C 1
ATOM 810 O O . HIS A 1 105 ? -2.323 2.003 -5.710 1.00 98.44 105 HIS A O 1
ATOM 816 N N . ILE A 1 106 ? -4.431 1.383 -6.188 1.00 98.56 106 ILE A N 1
ATOM 817 C CA . ILE A 1 106 ? -4.147 0.926 -7.561 1.00 98.56 106 ILE A CA 1
ATOM 818 C C . ILE A 1 106 ? -3.441 2.017 -8.372 1.00 98.56 106 ILE A C 1
ATOM 820 O O . ILE A 1 106 ? -2.496 1.732 -9.107 1.00 98.56 106 ILE A O 1
ATOM 824 N N . VAL A 1 107 ? -3.885 3.273 -8.251 1.00 97.94 107 VAL A N 1
ATOM 825 C CA . VAL A 1 107 ? -3.256 4.405 -8.948 1.00 97.94 107 VAL A CA 1
ATOM 826 C C . VAL A 1 107 ? -1.833 4.639 -8.442 1.00 97.94 107 VAL A C 1
ATOM 828 O O . VAL A 1 107 ? -0.924 4.805 -9.256 1.00 97.94 107 VAL A O 1
ATOM 831 N N . THR A 1 108 ? -1.624 4.625 -7.124 1.00 96.12 108 THR A N 1
ATOM 832 C CA . THR A 1 108 ? -0.302 4.841 -6.515 1.00 96.12 108 THR A CA 1
ATOM 833 C C . THR A 1 108 ? 0.693 3.767 -6.960 1.00 96.12 108 THR A C 1
ATOM 835 O O . THR A 1 108 ? 1.785 4.095 -7.434 1.00 96.12 108 THR A O 1
ATOM 838 N N . ASP A 1 109 ? 0.285 2.499 -6.921 1.00 95.50 109 ASP A N 1
ATOM 839 C CA . ASP A 1 109 ? 1.094 1.368 -7.382 1.00 95.50 109 ASP A CA 1
ATOM 840 C C . ASP A 1 109 ? 1.327 1.404 -8.889 1.00 95.50 109 ASP A C 1
ATOM 842 O O . ASP A 1 109 ? 2.437 1.156 -9.364 1.00 95.50 109 ASP A O 1
ATOM 846 N N . GLY A 1 110 ? 0.300 1.766 -9.660 1.00 96.31 110 GLY A N 1
ATOM 847 C CA . GLY A 1 110 ? 0.404 1.948 -11.102 1.00 96.31 110 GLY A CA 1
ATOM 848 C C . GLY A 1 110 ? 1.494 2.955 -11.467 1.00 96.31 110 GLY A C 1
ATOM 849 O O . GLY A 1 110 ? 2.344 2.665 -12.312 1.00 96.31 110 GLY A O 1
ATOM 850 N N . VAL A 1 111 ? 1.538 4.106 -10.789 1.00 95.38 111 VAL A N 1
ATOM 851 C CA . VAL A 1 111 ? 2.608 5.095 -10.985 1.00 95.38 111 VAL A CA 1
ATOM 852 C C . VAL A 1 111 ? 3.966 4.530 -10.556 1.00 95.38 111 VAL A C 1
ATOM 854 O O . VAL A 1 111 ? 4.937 4.674 -11.298 1.00 95.38 111 VAL A O 1
ATOM 857 N N . GLY A 1 112 ? 4.045 3.857 -9.405 1.00 92.50 112 GLY A N 1
ATOM 858 C CA . GLY A 1 112 ? 5.302 3.325 -8.865 1.00 92.50 112 GLY A CA 1
ATOM 859 C C . GLY A 1 112 ? 5.905 2.152 -9.649 1.00 92.50 112 GLY A C 1
ATOM 860 O O . GLY A 1 112 ? 7.124 1.988 -9.655 1.00 92.50 112 GLY A O 1
ATOM 861 N N . ILE A 1 113 ? 5.081 1.346 -10.325 1.00 93.94 113 ILE A N 1
ATOM 862 C CA . ILE A 1 113 ? 5.500 0.079 -10.950 1.00 93.94 113 ILE A CA 1
ATOM 863 C C . ILE A 1 113 ? 5.423 0.136 -12.480 1.00 93.94 113 ILE A C 1
ATOM 865 O O . ILE A 1 113 ? 6.355 -0.299 -13.163 1.00 93.94 113 ILE A O 1
ATOM 869 N N . ILE A 1 114 ? 4.340 0.675 -13.050 1.00 96.25 114 ILE A N 1
ATOM 870 C CA . ILE A 1 114 ? 4.119 0.643 -14.505 1.00 96.25 114 ILE A CA 1
ATOM 871 C C . ILE A 1 114 ? 4.941 1.728 -15.204 1.00 96.25 114 ILE A C 1
ATOM 873 O O . ILE A 1 114 ? 5.537 1.456 -16.248 1.00 96.25 114 ILE A O 1
ATOM 877 N N . MET A 1 115 ? 5.032 2.937 -14.637 1.00 94.62 115 MET A N 1
ATOM 878 C CA . MET A 1 115 ? 5.776 4.036 -15.271 1.00 94.62 115 MET A CA 1
ATOM 879 C C . MET A 1 115 ? 7.266 3.716 -15.473 1.00 94.62 115 MET A C 1
ATOM 881 O O . MET A 1 115 ? 7.742 3.905 -16.596 1.00 94.62 115 MET A O 1
ATOM 885 N N . PRO A 1 116 ? 8.000 3.155 -14.490 1.00 93.44 116 PRO A N 1
ATOM 886 C CA . PRO A 1 116 ? 9.379 2.717 -14.716 1.00 93.44 116 PRO A CA 1
ATOM 887 C C . PRO A 1 116 ? 9.504 1.651 -15.814 1.00 93.44 116 PRO A C 1
ATOM 889 O O . PRO A 1 116 ? 10.436 1.686 -16.620 1.00 93.44 116 PRO A O 1
ATOM 892 N N . ALA A 1 117 ? 8.547 0.720 -15.899 1.00 93.81 117 ALA A N 1
ATOM 893 C CA . ALA A 1 117 ? 8.541 -0.308 -16.939 1.00 93.81 117 ALA A CA 1
ATOM 894 C C . ALA A 1 117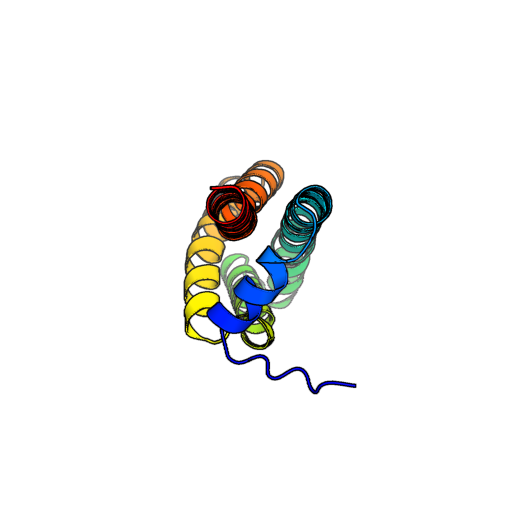 ? 8.318 0.285 -18.342 1.00 93.81 117 ALA A C 1
ATOM 896 O O . ALA A 1 117 ? 8.947 -0.152 -19.308 1.00 93.81 117 ALA A O 1
ATOM 897 N N . LEU A 1 118 ? 7.459 1.302 -18.466 1.00 94.62 118 LEU A N 1
ATOM 898 C CA . LEU A 1 118 ? 7.249 2.032 -19.719 1.00 94.62 118 LEU A CA 1
ATOM 899 C C . LEU A 1 118 ? 8.483 2.848 -20.120 1.00 94.62 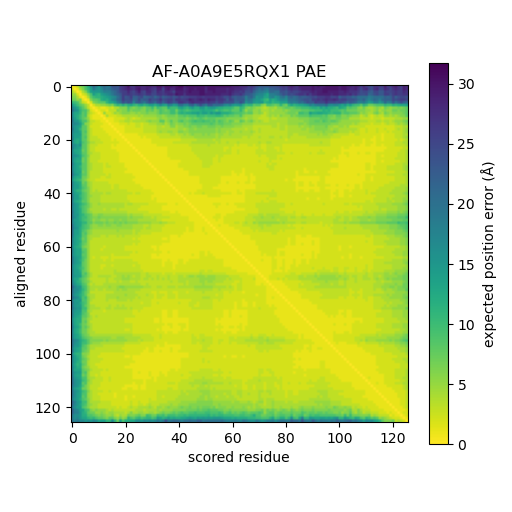118 LEU A C 1
ATOM 901 O O . LEU A 1 118 ? 8.899 2.791 -21.277 1.00 94.62 118 LEU A O 1
ATOM 905 N N . GLN A 1 119 ? 9.095 3.562 -19.171 1.00 93.62 119 GLN A N 1
ATOM 906 C CA . GLN A 1 119 ? 10.310 4.353 -19.403 1.00 93.62 119 GLN A CA 1
ATOM 907 C C . GLN A 1 119 ? 11.456 3.488 -19.929 1.00 93.62 119 GLN A C 1
ATOM 909 O O . GLN A 1 119 ? 12.103 3.850 -20.913 1.00 93.62 119 GLN A O 1
ATOM 914 N N . ARG A 1 120 ? 11.656 2.310 -19.331 1.00 92.12 120 ARG A N 1
ATOM 915 C CA . ARG A 1 120 ? 12.651 1.338 -19.788 1.00 92.12 120 ARG A CA 1
ATOM 916 C C . ARG A 1 120 ? 12.431 0.931 -21.247 1.00 92.12 120 ARG A C 1
ATOM 918 O O . ARG A 1 120 ? 13.342 1.061 -22.060 1.00 92.12 120 ARG A O 1
ATOM 925 N N . ARG A 1 121 ? 11.219 0.493 -21.599 1.00 91.62 121 ARG A N 1
ATOM 926 C CA . ARG A 1 121 ? 10.878 0.069 -22.972 1.00 91.62 121 ARG A CA 1
ATOM 927 C C . ARG A 1 121 ? 11.059 1.196 -23.984 1.00 91.62 121 ARG A C 1
ATOM 929 O O . ARG A 1 121 ? 11.489 0.958 -25.105 1.00 91.62 121 ARG A O 1
ATOM 936 N N . TYR A 1 122 ? 10.735 2.425 -23.586 1.00 92.00 122 TYR A N 1
ATOM 937 C CA . TYR A 1 122 ? 10.962 3.601 -24.416 1.00 92.00 122 TYR A CA 1
ATOM 938 C C . TYR A 1 122 ? 12.455 3.840 -24.677 1.00 92.00 122 TYR A C 1
ATOM 940 O O . TYR A 1 122 ? 12.828 4.140 -25.807 1.00 92.00 122 TYR A O 1
ATOM 948 N N . SER A 1 123 ? 13.305 3.675 -23.656 1.00 91.44 123 SER A N 1
ATOM 949 C CA . SER A 1 123 ? 14.759 3.819 -23.803 1.00 91.44 123 SER A CA 1
ATOM 950 C C . SER A 1 123 ? 15.418 2.699 -24.612 1.00 91.44 123 SER A C 1
ATOM 952 O O . SER A 1 123 ? 16.386 2.971 -25.304 1.00 91.44 123 SER A O 1
ATOM 954 N N . GLU A 1 124 ? 14.891 1.471 -24.565 1.00 89.75 124 GLU A N 1
ATOM 955 C CA . GLU A 1 124 ? 15.407 0.325 -25.336 1.00 89.75 124 GLU A CA 1
ATOM 956 C C . GLU A 1 124 ? 15.053 0.404 -26.836 1.00 89.75 124 GLU A C 1
ATOM 958 O O . GLU A 1 124 ? 15.713 -0.231 -27.653 1.00 89.75 124 GLU A O 1
ATOM 963 N N . ASN A 1 125 ? 14.020 1.174 -27.199 1.00 85.50 125 ASN A N 1
ATOM 964 C CA . ASN A 1 125 ? 13.542 1.335 -28.579 1.00 85.50 125 ASN A CA 1
ATOM 965 C C . ASN A 1 125 ? 14.099 2.581 -29.300 1.00 85.50 125 ASN A C 1
ATOM 967 O O . ASN A 1 125 ? 13.693 2.847 -30.434 1.00 85.50 125 ASN A O 1
ATOM 971 N N . ARG A 1 126 ? 14.963 3.369 -28.650 1.00 71.56 126 ARG A N 1
ATOM 972 C CA . ARG A 1 126 ? 15.727 4.459 -29.280 1.00 71.56 126 ARG A CA 1
ATOM 973 C C . ARG A 1 126 ? 17.125 3.982 -29.640 1.00 71.56 126 ARG A C 1
ATOM 975 O O . ARG A 1 126 ? 17.628 4.474 -30.671 1.00 71.56 126 ARG A O 1
#

Foldseek 3Di:
DDPQPQDAACSLQVVLLPDDLVVLLVCLLCVLVVLLCPLVVPQLVVQCVVVVHSVVSNVVSLVVQLVVCCVRHNNPVSVVVSVLSVVLSVVCVVPVDSVVSSVVSSVVSCVVRNVVSVVVVVVVVD

Radius of gyration: 16.17 Å; Cα contacts (8 Å, |Δi|>4): 129; chains: 1; bounding box: 35×31×51 Å